Protein AF-A0A5X0GJP8-F1 (afdb_monomer)

Mean predicted aligned error: 2.4 Å

Sequence (51 aa):
IRVLSLYAFSAFEQQRFDEAVAAWEMMLKLLPAGDARRAVIERSIRLAQEK

Solvent-accessible surface area (backbone atoms only — not comparable to full-atom values): 2886 Å² total; per-residue (Å²): 110,73,67,47,52,55,48,20,52,54,25,43,77,68,68,36,32,69,60,15,38,55,34,41,56,54,48,53,75,71,47,62,93,85,42,77,64,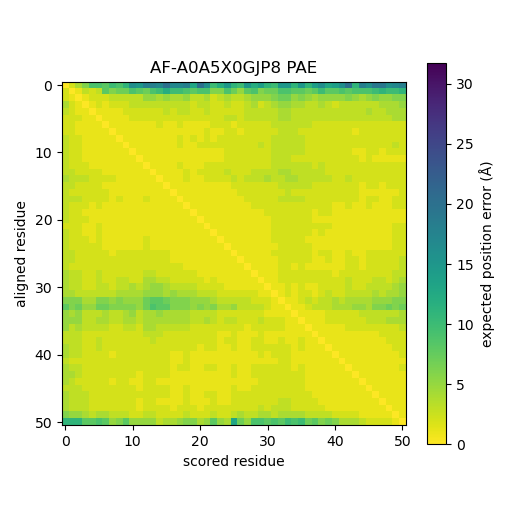49,64,57,44,56,50,51,38,53,57,43,74,75,107

Organism: NCBI:txid570935

InterPro domains:
  IPR011990 Tetratricopeptide-like helical domain superfamily [G3DSA:1.25.40.10] (1-50)
  IPR051263 Cytochrome c-type biogenesis [PTHR47870] (1-51)

Nearest PDB structures (foldseek):
  6ait-assembly1_B  TM=9.183E-01  e=3.116E+00  Escherichia coli K-12
  6f08-assembly2_J  TM=7.845E-01  e=2.139E+00  Homo sapiens
  1qja-assembly1_B  TM=7.862E-01  e=5.479E+00  Homo sapiens
  5n6n-assembly1_A  TM=7.749E-01  e=6.613E+00  Saccharomyces cerevisiae S288C
  6kzg-assembly1_B  TM=4.655E-01  e=3.116E+00  Homo sapiens

Radius of gyration: 10.09 Å; Cα contacts (8 Å, |Δi|>4): 46; chains: 1; bounding box: 18×24×24 Å

Foldseek 3Di:
DVVLVVQLVVCVVVLVLVSNLVSLVVVLVVDDPPDPCNVVSVVSNVVSVVD

Structure (mmCIF, N/CA/C/O backbone):
data_AF-A0A5X0GJP8-F1
#
_entry.id   AF-A0A5X0GJP8-F1
#
loop_
_atom_site.group_PDB
_atom_site.id
_atom_site.type_symbol
_atom_site.label_atom_id
_atom_site.label_alt_id
_atom_site.label_comp_id
_atom_site.label_asym_id
_atom_site.label_entity_id
_atom_site.label_seq_id
_atom_site.pdbx_PDB_ins_code
_atom_site.Cartn_x
_atom_site.Cartn_y
_atom_site.Cartn_z
_atom_site.occupancy
_atom_site.B_iso_or_equiv
_atom_site.auth_seq_id
_atom_site.auth_comp_id
_atom_site.auth_asym_id
_atom_site.auth_atom_id
_atom_site.pdbx_PDB_model_num
ATOM 1 N N . ILE A 1 1 ? 7.406 5.428 -12.337 1.00 69.75 1 ILE A N 1
ATOM 2 C CA . ILE A 1 1 ? 7.166 4.918 -10.958 1.00 69.75 1 ILE A CA 1
ATOM 3 C C . ILE A 1 1 ? 7.686 5.841 -9.845 1.00 69.75 1 ILE A C 1
ATOM 5 O O . ILE A 1 1 ? 7.030 5.921 -8.822 1.00 69.75 1 ILE A O 1
ATOM 9 N N . ARG A 1 2 ? 8.801 6.577 -10.019 1.00 81.25 2 ARG A N 1
ATOM 10 C CA . ARG A 1 2 ? 9.384 7.432 -8.955 1.00 81.25 2 ARG A CA 1
ATOM 11 C C . ARG A 1 2 ? 8.412 8.471 -8.358 1.00 81.25 2 ARG A C 1
ATOM 13 O O . ARG A 1 2 ? 8.427 8.673 -7.152 1.00 81.25 2 ARG A O 1
ATOM 20 N N . VAL A 1 3 ? 7.545 9.070 -9.180 1.00 88.94 3 VAL A N 1
ATOM 21 C CA . VAL A 1 3 ? 6.515 10.028 -8.724 1.00 88.94 3 VAL A CA 1
ATOM 22 C C . VAL A 1 3 ? 5.455 9.354 -7.845 1.00 88.94 3 VAL A C 1
ATOM 24 O O . VAL A 1 3 ? 5.131 9.878 -6.786 1.00 88.94 3 VAL A O 1
ATOM 27 N N . LEU A 1 4 ? 4.975 8.165 -8.234 1.00 88.19 4 LEU A N 1
ATOM 28 C CA . LEU A 1 4 ? 4.001 7.398 -7.445 1.00 88.19 4 LEU A CA 1
ATOM 29 C C . LEU A 1 4 ? 4.566 7.002 -6.079 1.00 88.19 4 LEU A C 1
ATOM 31 O O . LEU A 1 4 ? 3.856 7.090 -5.087 1.00 88.19 4 LEU A O 1
ATOM 35 N N . SER A 1 5 ? 5.852 6.639 -6.012 1.00 90.50 5 SER A N 1
ATOM 36 C CA . SER A 1 5 ? 6.514 6.356 -4.735 1.00 90.50 5 SER A CA 1
ATOM 37 C C . SER A 1 5 ? 6.494 7.570 -3.808 1.00 90.50 5 SER A C 1
ATOM 39 O O . SER A 1 5 ? 6.068 7.447 -2.667 1.00 90.50 5 SER A O 1
ATOM 41 N N . LEU A 1 6 ? 6.917 8.741 -4.297 1.00 94.31 6 LEU A N 1
ATOM 42 C CA . LEU A 1 6 ? 6.952 9.963 -3.489 1.00 94.31 6 LEU A CA 1
ATOM 43 C C . LEU A 1 6 ? 5.552 10.376 -3.018 1.00 94.31 6 LEU A C 1
ATOM 45 O O . LEU A 1 6 ? 5.385 10.743 -1.858 1.00 94.31 6 LEU A O 1
ATOM 49 N N . TYR A 1 7 ? 4.554 10.287 -3.900 1.00 96.44 7 TYR A N 1
ATOM 50 C CA . TYR A 1 7 ? 3.170 10.589 -3.550 1.00 96.44 7 TYR A CA 1
ATOM 51 C C . TYR A 1 7 ? 2.628 9.631 -2.483 1.00 96.44 7 TYR A C 1
ATOM 53 O O . TYR A 1 7 ? 2.102 10.102 -1.482 1.00 96.44 7 TYR A O 1
ATOM 61 N N . ALA A 1 8 ? 2.824 8.317 -2.638 1.00 95.75 8 ALA A N 1
ATOM 62 C CA . ALA A 1 8 ? 2.348 7.335 -1.666 1.00 95.75 8 ALA A CA 1
ATOM 63 C C . ALA A 1 8 ? 2.968 7.552 -0.274 1.00 95.75 8 ALA A C 1
ATOM 65 O O . ALA A 1 8 ? 2.259 7.535 0.728 1.00 95.75 8 ALA A O 1
ATOM 66 N N . PHE A 1 9 ? 4.275 7.838 -0.211 1.00 95.06 9 PHE A N 1
ATOM 67 C CA . PHE A 1 9 ? 4.942 8.190 1.047 1.00 95.06 9 PHE A CA 1
ATOM 68 C C . PHE A 1 9 ? 4.406 9.496 1.639 1.00 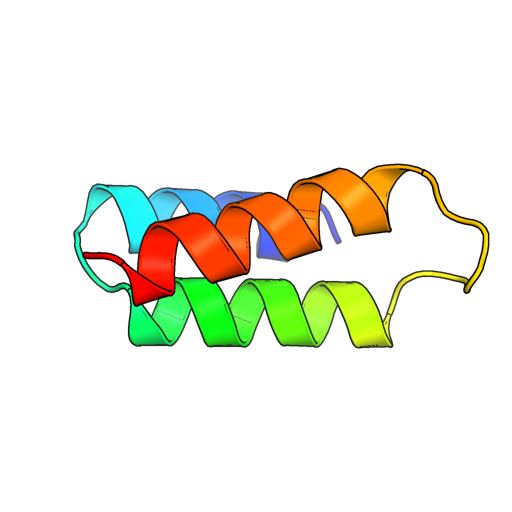95.06 9 PHE A C 1
ATOM 70 O O . PHE A 1 9 ? 4.083 9.545 2.819 1.00 95.06 9 PHE A O 1
ATOM 77 N N . SER A 1 10 ? 4.260 10.545 0.829 1.00 97.12 10 SER A N 1
ATOM 78 C CA . SER A 1 10 ? 3.717 11.822 1.299 1.00 97.12 10 SER A CA 1
ATOM 79 C C . SER A 1 10 ? 2.274 11.697 1.798 1.00 97.12 10 SER A C 1
ATOM 81 O O . SER A 1 10 ? 1.915 12.343 2.780 1.00 97.12 10 SER A O 1
ATOM 83 N N . ALA A 1 11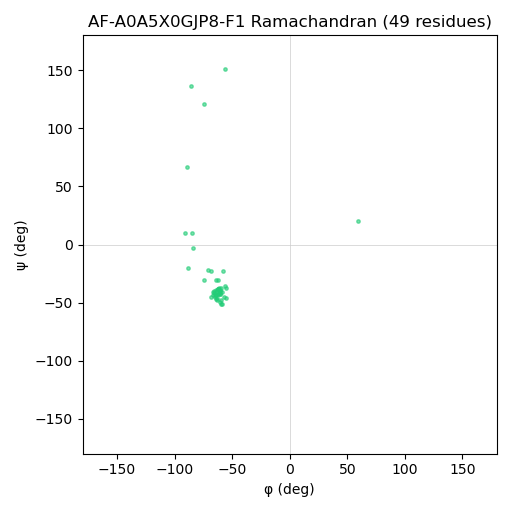 ? 1.442 10.882 1.146 1.00 97.44 11 ALA A N 1
ATOM 84 C CA . ALA A 1 11 ? 0.079 10.598 1.581 1.00 97.44 11 ALA A CA 1
ATOM 85 C C . ALA A 1 11 ? 0.067 9.846 2.920 1.00 97.44 11 ALA A C 1
ATOM 87 O O . ALA A 1 11 ? -0.648 10.255 3.832 1.00 97.44 11 ALA A O 1
ATOM 88 N N . PHE A 1 12 ? 0.916 8.824 3.069 1.00 97.06 12 PHE A N 1
ATOM 89 C CA . PHE A 1 12 ? 1.050 8.057 4.309 1.00 97.06 12 PHE A CA 1
ATOM 90 C C . PHE A 1 12 ? 1.464 8.931 5.502 1.00 97.06 12 PHE A C 1
ATOM 92 O O . PHE A 1 12 ? 0.819 8.885 6.546 1.00 97.06 12 PHE A O 1
ATOM 99 N N . GLU A 1 13 ? 2.484 9.777 5.335 1.00 96.44 13 GLU A N 1
ATOM 100 C CA . GLU A 1 13 ? 2.949 10.704 6.382 1.00 96.44 13 GLU A CA 1
ATOM 101 C C . GLU A 1 13 ? 1.872 11.724 6.783 1.00 96.44 13 GLU A C 1
ATOM 103 O O . GLU A 1 13 ? 1.801 12.149 7.932 1.00 96.44 13 GLU A O 1
ATOM 108 N N . GLN A 1 14 ? 0.993 12.094 5.848 1.00 97.94 14 GLN A N 1
ATOM 109 C CA . GLN A 1 14 ? -0.152 12.978 6.098 1.00 97.94 14 GLN A CA 1
ATOM 110 C C . GLN A 1 14 ? -1.384 12.234 6.635 1.00 97.94 14 GLN A C 1
ATOM 112 O O . GLN A 1 14 ? -2.466 12.814 6.676 1.00 97.94 14 GLN A O 1
ATOM 117 N N . GLN A 1 15 ? -1.247 10.958 7.013 1.00 97.12 15 GLN A N 1
ATOM 118 C CA . GLN A 1 15 ? -2.338 10.087 7.469 1.00 97.12 15 GLN A CA 1
ATOM 119 C C . GLN A 1 15 ? -3.461 9.882 6.436 1.00 97.12 15 GLN A C 1
ATOM 121 O O . GLN A 1 15 ? -4.573 9.480 6.772 1.00 97.12 15 GLN A O 1
ATOM 126 N N . ARG A 1 16 ? -3.175 10.125 5.153 1.00 98.19 16 ARG A N 1
ATOM 127 C CA . ARG A 1 16 ? -4.094 9.890 4.030 1.00 98.19 16 ARG A CA 1
ATOM 128 C C . ARG A 1 16 ? -3.893 8.463 3.529 1.00 98.19 16 ARG A C 1
ATOM 130 O O . ARG A 1 16 ? -3.362 8.235 2.442 1.00 98.19 16 ARG A O 1
ATOM 137 N N . PHE A 1 17 ? -4.244 7.497 4.376 1.00 96.75 17 PHE A N 1
ATOM 138 C CA . PHE A 1 17 ? -3.917 6.084 4.167 1.00 96.75 17 PHE A CA 1
ATOM 139 C C . PHE A 1 17 ? -4.588 5.495 2.922 1.00 96.75 17 PHE A C 1
ATOM 141 O O . PHE A 1 17 ? -3.919 4.796 2.164 1.00 96.75 17 PHE A O 1
ATOM 148 N N . ASP A 1 18 ? -5.838 5.863 2.634 1.00 97.50 18 ASP A N 1
ATOM 149 C CA . ASP A 1 18 ? -6.543 5.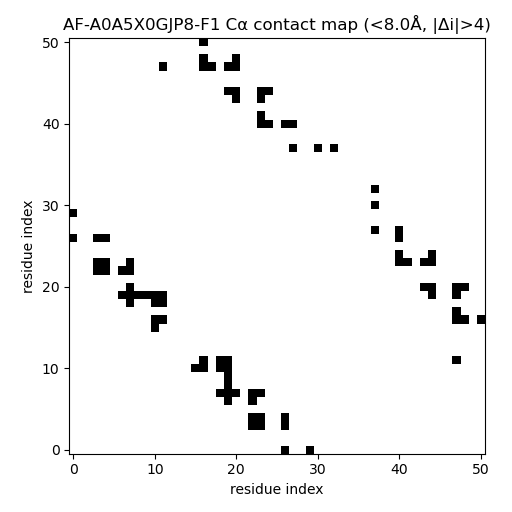422 1.421 1.00 97.50 18 ASP A CA 1
ATOM 150 C C . ASP A 1 18 ? -5.822 5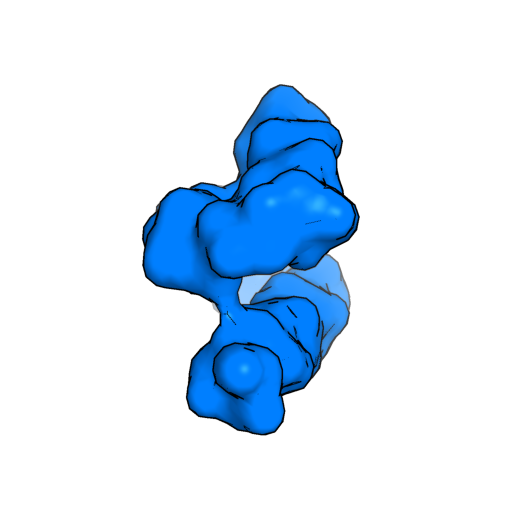.866 0.136 1.00 97.50 18 ASP A C 1
ATOM 152 O O . ASP A 1 18 ? -5.634 5.080 -0.795 1.00 97.50 18 ASP A O 1
ATOM 156 N N . GLU A 1 19 ? -5.345 7.116 0.101 1.00 97.62 19 GLU A N 1
ATOM 157 C CA . GLU A 1 19 ? -4.562 7.650 -1.021 1.00 97.62 19 GLU A CA 1
ATOM 158 C C . GLU A 1 19 ? -3.209 6.936 -1.161 1.00 97.62 19 GLU A C 1
ATOM 160 O O . GLU A 1 19 ? -2.772 6.629 -2.275 1.00 97.62 19 GLU A O 1
ATOM 165 N N . ALA A 1 20 ? -2.551 6.635 -0.037 1.00 98.12 20 ALA A N 1
ATOM 166 C CA . ALA A 1 20 ? -1.289 5.902 -0.025 1.00 98.12 20 ALA A CA 1
ATOM 167 C C . ALA A 1 20 ? -1.458 4.475 -0.576 1.00 98.12 20 ALA A C 1
ATOM 169 O O . ALA A 1 20 ? -0.693 4.053 -1.449 1.00 98.12 20 ALA A O 1
ATOM 170 N N . VAL A 1 21 ? -2.497 3.761 -0.127 1.00 98.06 21 VAL A N 1
ATOM 171 C CA . VAL A 1 21 ? -2.840 2.412 -0.600 1.00 98.06 21 VAL A CA 1
ATOM 172 C C . VAL A 1 21 ? -3.141 2.425 -2.096 1.00 98.06 21 VAL A C 1
ATOM 174 O O . VAL A 1 21 ? -2.528 1.656 -2.837 1.00 98.06 21 VAL A O 1
ATOM 177 N N . ALA A 1 22 ? -3.987 3.343 -2.570 1.00 97.75 22 ALA A N 1
ATOM 178 C CA . ALA A 1 22 ? -4.324 3.447 -3.989 1.00 97.75 22 ALA A CA 1
ATOM 179 C C . ALA A 1 22 ? -3.081 3.683 -4.871 1.00 97.75 22 ALA A C 1
ATOM 181 O O . ALA A 1 22 ? -2.926 3.072 -5.936 1.00 97.75 22 ALA A O 1
ATOM 182 N N . ALA A 1 23 ? -2.153 4.530 -4.417 1.00 97.38 23 ALA A N 1
ATOM 183 C CA . ALA A 1 23 ? -0.904 4.787 -5.126 1.00 97.38 23 ALA A CA 1
ATOM 184 C C . ALA A 1 23 ? -0.004 3.541 -5.196 1.00 97.38 23 ALA A C 1
ATOM 186 O O . ALA A 1 23 ? 0.543 3.227 -6.258 1.00 97.38 23 ALA A O 1
ATOM 187 N N . TRP A 1 24 ? 0.130 2.803 -4.095 1.00 97.56 24 TR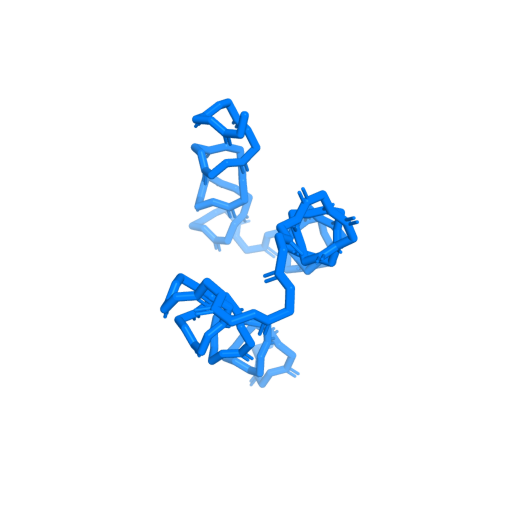P A N 1
ATOM 188 C CA . TRP A 1 24 ? 0.904 1.563 -4.043 1.00 97.56 24 TRP A CA 1
ATOM 189 C C . TRP A 1 24 ? 0.291 0.436 -4.880 1.00 97.56 24 TRP A C 1
ATOM 191 O O . TRP A 1 24 ? 1.017 -0.245 -5.607 1.00 97.56 24 TRP A O 1
ATOM 201 N N . GLU A 1 25 ? -1.031 0.273 -4.872 1.00 97.38 25 GLU A N 1
ATOM 202 C CA . GLU A 1 25 ? -1.719 -0.680 -5.750 1.00 97.38 25 GLU A CA 1
ATOM 203 C C . GLU A 1 25 ? -1.487 -0.356 -7.230 1.00 97.38 25 GLU A C 1
ATOM 205 O O . GLU A 1 25 ? -1.228 -1.250 -8.043 1.00 97.38 25 GLU A O 1
ATOM 210 N N . MET A 1 26 ? -1.515 0.931 -7.595 1.00 96.56 26 MET A N 1
ATOM 211 C CA . MET A 1 26 ? -1.183 1.364 -8.951 1.00 96.56 26 MET A CA 1
ATOM 212 C C . MET A 1 26 ? 0.268 1.024 -9.308 1.00 96.56 26 MET A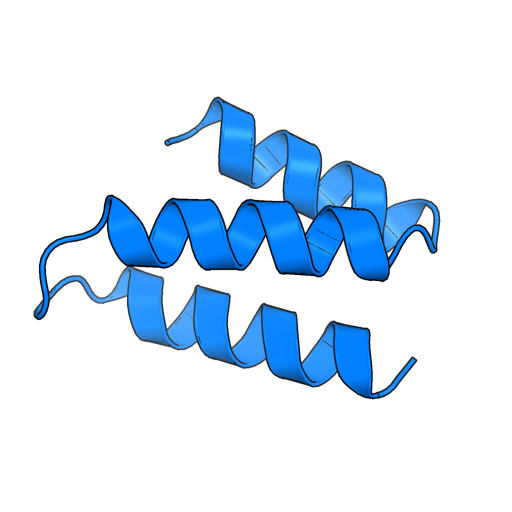 C 1
ATOM 214 O O . MET A 1 26 ? 0.541 0.581 -10.424 1.00 96.56 26 MET A O 1
ATOM 218 N N . MET A 1 27 ? 1.203 1.160 -8.365 1.00 95.44 27 MET A N 1
ATOM 219 C CA . MET A 1 27 ? 2.585 0.731 -8.580 1.00 95.44 27 MET A CA 1
ATOM 220 C C . MET A 1 27 ? 2.693 -0.782 -8.818 1.00 95.44 27 MET A C 1
ATOM 222 O O . MET A 1 27 ? 3.408 -1.178 -9.736 1.00 95.44 27 MET A O 1
ATOM 226 N N . LEU A 1 28 ? 1.978 -1.628 -8.066 1.00 95.81 28 LEU A N 1
ATOM 227 C CA . LEU A 1 28 ? 2.009 -3.089 -8.259 1.00 95.81 28 LEU A CA 1
ATOM 228 C C . LEU A 1 28 ? 1.517 -3.516 -9.648 1.00 95.81 28 LEU A C 1
ATOM 230 O O . LEU A 1 28 ? 2.103 -4.419 -10.249 1.00 95.81 28 LEU A O 1
ATOM 234 N N . LYS A 1 29 ? 0.495 -2.832 -10.179 1.00 95.06 29 LYS A N 1
ATOM 235 C CA . LYS A 1 29 ? -0.025 -3.055 -11.541 1.00 95.06 29 LYS A CA 1
ATOM 236 C C . LYS A 1 29 ? 1.000 -2.716 -12.629 1.00 95.06 29 LYS A C 1
ATOM 238 O O . LYS A 1 29 ? 0.980 -3.326 -13.692 1.00 95.06 29 LYS A O 1
ATOM 243 N N . LEU A 1 30 ? 1.891 -1.758 -12.368 1.00 93.81 30 LEU A N 1
ATOM 244 C CA . LEU A 1 30 ? 2.927 -1.320 -13.311 1.00 93.81 30 LEU A CA 1
ATOM 245 C C . LEU A 1 30 ? 4.228 -2.128 -13.204 1.00 93.81 30 LEU A C 1
ATOM 247 O O . LEU A 1 30 ? 5.050 -2.089 -14.119 1.00 93.81 30 LEU A O 1
ATOM 251 N N . LEU A 1 31 ? 4.453 -2.813 -12.081 1.00 92.62 31 LEU A N 1
ATOM 252 C CA . LEU A 1 31 ? 5.676 -3.573 -11.843 1.00 92.62 31 LEU A CA 1
ATOM 253 C C . LEU A 1 31 ? 5.587 -4.994 -12.420 1.00 92.62 31 LEU A C 1
ATOM 255 O O . LEU A 1 31 ? 4.592 -5.685 -12.171 1.00 92.62 31 LEU A O 1
ATOM 259 N N . PRO A 1 32 ? 6.651 -5.480 -13.091 1.00 94.88 32 PRO A N 1
ATOM 260 C CA . PRO A 1 32 ? 6.760 -6.878 -13.496 1.00 94.88 32 PRO A CA 1
ATOM 261 C C . PRO A 1 32 ? 6.620 -7.837 -12.311 1.00 94.88 32 PRO A C 1
ATOM 263 O O . PRO A 1 32 ? 7.008 -7.508 -11.191 1.00 94.88 32 PRO A O 1
ATOM 266 N N . ALA A 1 33 ? 6.124 -9.051 -12.566 1.00 89.62 33 ALA A N 1
ATOM 267 C CA . ALA A 1 33 ? 5.822 -10.032 -11.521 1.00 89.62 33 ALA A CA 1
ATOM 268 C C . ALA A 1 33 ? 7.012 -10.391 -10.612 1.00 89.62 33 ALA A C 1
ATOM 270 O O . ALA A 1 33 ? 6.822 -10.571 -9.413 1.00 89.62 33 ALA A O 1
ATOM 271 N N . GLY A 1 34 ? 8.226 -10.448 -11.169 1.00 92.12 34 GLY A N 1
ATOM 272 C CA . GLY A 1 34 ? 9.458 -10.771 -10.440 1.00 92.12 34 GLY A CA 1
ATOM 273 C C . GLY A 1 34 ? 10.203 -9.567 -9.855 1.00 92.12 34 GLY A C 1
ATOM 274 O O . GLY A 1 34 ? 11.347 -9.711 -9.435 1.00 92.12 34 GLY A O 1
ATOM 275 N N . ASP A 1 35 ? 9.615 -8.368 -9.866 1.00 95.19 35 ASP A N 1
ATOM 276 C CA . ASP A 1 35 ? 10.292 -7.172 -9.364 1.00 95.19 35 ASP A CA 1
ATOM 277 C C . ASP A 1 35 ? 10.353 -7.170 -7.827 1.00 95.19 35 ASP A C 1
ATOM 279 O O . ASP A 1 35 ? 9.324 -7.154 -7.150 1.00 95.19 35 ASP A O 1
ATOM 283 N N . ALA A 1 36 ? 11.567 -7.125 -7.270 1.00 92.69 36 ALA A N 1
ATOM 284 C CA . ALA A 1 36 ? 11.812 -7.153 -5.825 1.00 92.69 36 ALA A CA 1
ATOM 285 C C . ALA A 1 36 ? 11.115 -6.015 -5.052 1.00 92.69 36 ALA A C 1
ATOM 287 O O . ALA A 1 36 ? 10.849 -6.144 -3.856 1.00 92.69 36 ALA A O 1
ATOM 288 N N . ARG A 1 37 ? 10.776 -4.902 -5.718 1.00 93.19 37 ARG A N 1
ATOM 289 C CA . ARG A 1 37 ? 10.063 -3.779 -5.091 1.00 93.19 37 ARG A CA 1
ATOM 290 C C . ARG A 1 37 ? 8.629 -4.130 -4.712 1.00 93.19 37 ARG A C 1
ATOM 292 O O . ARG A 1 37 ? 8.087 -3.485 -3.816 1.00 93.19 37 ARG A O 1
ATOM 299 N N . ARG A 1 38 ? 8.024 -5.139 -5.351 1.00 95.75 38 ARG A N 1
ATOM 300 C CA . ARG A 1 38 ? 6.654 -5.580 -5.046 1.00 95.75 38 ARG A CA 1
ATOM 301 C C . ARG A 1 38 ? 6.491 -5.941 -3.571 1.00 95.75 38 ARG A C 1
ATOM 303 O O . ARG A 1 38 ? 5.587 -5.420 -2.931 1.00 95.75 38 ARG A O 1
ATOM 310 N N . ALA A 1 39 ? 7.434 -6.697 -3.004 1.00 96.19 39 ALA A N 1
ATOM 311 C CA . ALA A 1 39 ? 7.390 -7.113 -1.600 1.00 96.19 39 ALA A CA 1
ATOM 312 C C . ALA A 1 39 ? 7.381 -5.925 -0.618 1.00 96.19 39 ALA A C 1
ATOM 314 O O . ALA A 1 39 ? 6.688 -5.949 0.401 1.00 96.19 39 ALA A O 1
ATOM 315 N N . VAL A 1 40 ? 8.133 -4.862 -0.930 1.00 95.06 40 VAL A N 1
ATOM 316 C CA . VAL A 1 40 ? 8.162 -3.640 -0.113 1.00 95.06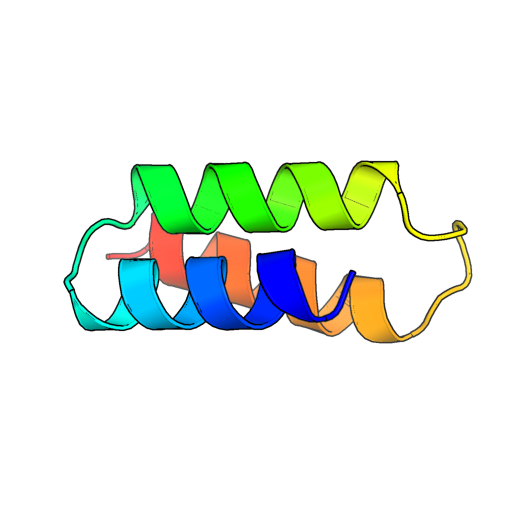 40 VAL A CA 1
ATOM 317 C C . VAL A 1 40 ? 6.825 -2.907 -0.200 1.00 95.06 40 VAL A C 1
ATOM 319 O O . VAL A 1 40 ? 6.279 -2.519 0.827 1.00 95.06 40 VAL A O 1
ATOM 322 N N . ILE A 1 41 ? 6.273 -2.767 -1.406 1.00 96.38 41 ILE A N 1
ATOM 323 C CA . ILE A 1 41 ? 5.001 -2.075 -1.648 1.00 96.38 41 ILE A CA 1
ATOM 324 C C . ILE A 1 41 ? 3.837 -2.808 -0.971 1.00 96.38 41 ILE A C 1
ATOM 326 O O . ILE A 1 41 ? 3.020 -2.181 -0.304 1.00 96.38 41 ILE A O 1
ATOM 330 N N . GLU A 1 42 ? 3.793 -4.136 -1.064 1.00 97.12 42 GLU A N 1
ATOM 331 C CA . GLU A 1 42 ? 2.793 -4.963 -0.380 1.00 97.12 42 GLU A CA 1
ATOM 332 C C . GLU A 1 42 ? 2.867 -4.816 1.145 1.00 97.12 42 GLU A C 1
ATOM 334 O O . GLU A 1 42 ? 1.837 -4.762 1.818 1.00 97.12 42 GLU A O 1
ATOM 339 N N . ARG A 1 43 ? 4.078 -4.723 1.711 1.00 96.94 43 ARG A N 1
ATOM 340 C CA . ARG A 1 43 ? 4.258 -4.449 3.143 1.00 96.94 43 ARG A CA 1
ATOM 341 C C . ARG A 1 43 ? 3.765 -3.050 3.517 1.00 96.94 43 ARG A C 1
ATOM 343 O O . ARG A 1 43 ? 3.133 -2.910 4.559 1.00 96.94 43 ARG A O 1
ATOM 350 N N . SER A 1 44 ? 4.044 -2.039 2.696 1.00 96.38 44 SER A N 1
ATOM 351 C CA . SER A 1 44 ? 3.573 -0.669 2.923 1.00 96.38 44 SER A CA 1
ATOM 352 C C . SER A 1 44 ? 2.046 -0.566 2.890 1.00 96.38 44 SER A C 1
ATOM 354 O O . SER A 1 44 ? 1.477 0.088 3.758 1.00 96.38 44 SER A O 1
ATOM 356 N N . ILE A 1 45 ? 1.384 -1.274 1.965 1.00 97.81 45 ILE A N 1
ATOM 357 C CA . ILE A 1 45 ? -0.085 -1.358 1.913 1.00 97.81 45 ILE A CA 1
ATOM 358 C C . ILE A 1 45 ? -0.637 -1.939 3.215 1.00 97.81 45 ILE A C 1
ATOM 360 O O . ILE A 1 45 ? -1.494 -1.314 3.832 1.00 97.81 45 ILE A O 1
ATOM 364 N N . ARG A 1 46 ? -0.109 -3.088 3.669 1.00 98.06 46 ARG A N 1
ATOM 365 C CA . ARG A 1 46 ? -0.545 -3.700 4.936 1.00 98.06 46 ARG A CA 1
ATOM 366 C C . ARG A 1 46 ? -0.384 -2.742 6.114 1.00 98.06 46 ARG A C 1
ATOM 368 O O . ARG A 1 46 ? -1.312 -2.576 6.891 1.00 98.06 46 ARG A O 1
ATOM 375 N N . LEU A 1 47 ? 0.758 -2.059 6.200 1.00 97.00 47 LEU A N 1
ATOM 376 C CA . LEU A 1 47 ? 1.015 -1.095 7.269 1.00 97.00 47 LEU A CA 1
ATOM 377 C C . LEU A 1 47 ? 0.003 0.058 7.278 1.00 97.00 47 LEU A C 1
ATOM 379 O O . LEU A 1 47 ? -0.392 0.486 8.353 1.00 97.00 47 LEU A O 1
ATOM 383 N N . ALA A 1 48 ? -0.393 0.581 6.117 1.00 96.69 48 ALA A N 1
ATOM 384 C CA . ALA A 1 48 ? -1.376 1.662 6.044 1.00 96.69 48 ALA A CA 1
ATOM 385 C C . ALA A 1 48 ? -2.805 1.205 6.327 1.00 96.69 48 ALA A C 1
ATOM 387 O O . ALA A 1 48 ? -3.572 1.980 6.875 1.00 96.69 48 ALA A O 1
ATOM 388 N N . GLN A 1 49 ? -3.149 -0.040 5.998 1.00 96.25 49 GLN A N 1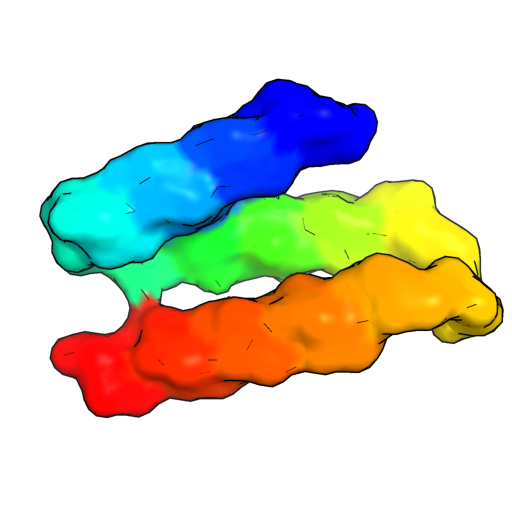
ATOM 389 C CA . GLN A 1 49 ? -4.451 -0.626 6.336 1.00 96.25 49 GLN A CA 1
ATOM 390 C C . GLN A 1 49 ? -4.603 -0.911 7.839 1.00 96.25 49 GLN A C 1
ATOM 392 O O . GLN A 1 49 ? -5.720 -1.036 8.329 1.00 96.25 49 GLN A O 1
ATOM 397 N N . GLU A 1 50 ? -3.491 -1.034 8.566 1.00 96.44 50 GLU A N 1
ATOM 398 C CA . GLU A 1 50 ? -3.461 -1.199 10.025 1.00 96.44 50 GLU A CA 1
ATOM 399 C C . GLU A 1 50 ? -3.545 0.134 10.800 1.00 96.44 50 GLU A C 1
ATOM 401 O O . GLU A 1 50 ? -3.538 0.115 12.034 1.00 96.44 50 GLU A O 1
ATOM 406 N N . LYS A 1 51 ? -3.566 1.285 10.114 1.00 91.00 51 LYS A N 1
ATOM 407 C CA . LYS A 1 51 ? -3.642 2.624 10.722 1.00 91.00 51 LYS A CA 1
ATOM 408 C C . LYS A 1 51 ? -5.047 3.196 10.667 1.00 91.00 51 LYS A C 1
ATOM 410 O O . LYS A 1 51 ? -5.395 3.871 11.661 1.00 91.00 51 LYS A O 1
#

pLDDT: mean 94.78, std 4.74, range [69.75, 98.19]

Secondary structure (DSSP, 8-state):
-HHHHHHHHHHHHTT-HHHHHHHHHHHHHHS-TT-THHHHHHHHHHHHHT-